Protein AF-A0AB35XZX8-F1 (afdb_monomer)

pLDDT: mean 81.74, std 12.82, range [45.34, 97.06]

InterPro domains:
  IPR011109 DNA-binding recombinase domain [PF07508] (4-38)
  IPR025827 Recombinase zinc beta ribbon domain [PF13408] (55-97)
  IPR038109 DNA-binding recombinase domain superfamily [G3DSA:3.90.1750.20] (1-66)

Secondary structure (DSSP, 8-state):
----SSPPP--GGG----TTSS--SS-HHHHHHHHHHHHHHTT-------SS--TTTTT-B-TTT-PBPEEEE-TTS--SSTTTTEEEE-HHHHHH-

Structure (mmCIF, N/CA/C/O backbone):
data_AF-A0AB35XZX8-F1
#
_entry.id   AF-A0AB35XZX8-F1
#
loop_
_atom_site.group_PDB
_atom_site.id
_atom_site.type_symbol
_atom_site.label_atom_id
_atom_site.label_alt_id
_atom_site.label_comp_id
_atom_site.label_asym_id
_atom_site.label_entity_id
_atom_site.label_seq_id
_atom_site.pdbx_PDB_ins_code
_atom_site.Cartn_x
_atom_site.Cartn_y
_atom_site.Cartn_z
_atom_site.occupancy
_atom_site.B_iso_or_equiv
_atom_site.auth_seq_id
_atom_site.auth_comp_id
_atom_site.auth_asym_id
_atom_site.auth_atom_id
_atom_site.pdbx_PDB_model_num
ATOM 1 N N . SER A 1 1 ? -28.075 0.033 39.045 1.00 45.34 1 SER A N 1
ATOM 2 C CA . SER A 1 1 ? -27.092 1.100 39.338 1.00 45.34 1 SER A CA 1
ATOM 3 C C . SER A 1 1 ? -25.965 1.047 38.309 1.00 45.34 1 SER A C 1
ATOM 5 O O . SER A 1 1 ? -25.102 0.184 38.408 1.00 45.34 1 SER A O 1
ATOM 7 N N . MET A 1 2 ? -25.981 1.910 37.283 1.00 58.31 2 MET A N 1
ATOM 8 C CA . MET A 1 2 ? -24.937 1.969 36.236 1.00 58.31 2 MET A CA 1
ATOM 9 C C . MET A 1 2 ? -23.715 2.793 36.677 1.00 58.31 2 MET A C 1
ATOM 11 O O . MET A 1 2 ? -23.247 3.674 35.965 1.00 58.31 2 MET A O 1
ATOM 15 N N . LYS A 1 3 ? -23.218 2.567 37.895 1.00 62.31 3 LYS A N 1
ATOM 16 C CA . LYS A 1 3 ? -22.048 3.283 38.425 1.00 62.31 3 LYS A CA 1
ATOM 17 C C . LYS A 1 3 ? -21.030 2.290 38.975 1.00 62.31 3 LYS A C 1
ATOM 19 O O . LYS A 1 3 ? -20.782 2.220 40.173 1.00 62.31 3 LYS A O 1
ATOM 24 N N . SER A 1 4 ? -20.430 1.510 38.079 1.00 63.94 4 SER A N 1
ATOM 25 C CA . SER A 1 4 ? -19.162 0.834 38.365 1.00 63.94 4 SER A CA 1
ATOM 26 C C . SER A 1 4 ? -18.038 1.866 38.242 1.00 63.94 4 SER A C 1
ATOM 28 O O . SER A 1 4 ? -17.739 2.313 37.140 1.00 63.94 4 SER A O 1
ATOM 30 N N . LYS A 1 5 ? -17.403 2.245 39.361 1.00 65.12 5 LYS A N 1
ATOM 31 C CA . LYS A 1 5 ? -16.257 3.183 39.398 1.00 65.12 5 LYS A CA 1
ATOM 32 C C . LYS A 1 5 ? -14.999 2.666 38.677 1.00 65.12 5 LYS A C 1
ATOM 34 O O . LYS A 1 5 ? -14.074 3.438 38.458 1.00 65.12 5 LYS A O 1
ATOM 39 N N . LYS A 1 6 ? -14.930 1.373 38.339 1.00 74.44 6 LYS A N 1
ATOM 40 C CA . LYS A 1 6 ? -13.759 0.745 37.709 1.00 74.44 6 LYS A CA 1
ATOM 41 C C . LYS A 1 6 ? -14.032 0.479 36.228 1.00 74.44 6 LYS A C 1
ATOM 43 O O . LYS A 1 6 ? -15.034 -0.156 35.892 1.00 74.44 6 LYS A O 1
ATOM 48 N N . ARG A 1 7 ? -13.132 0.952 35.357 1.00 72.94 7 ARG A N 1
ATOM 49 C CA . ARG A 1 7 ? -13.145 0.679 33.912 1.00 72.94 7 ARG A CA 1
ATOM 50 C C . ARG A 1 7 ? -12.813 -0.801 33.706 1.00 72.94 7 ARG A C 1
ATOM 52 O O . ARG A 1 7 ? -11.742 -1.246 34.110 1.00 72.94 7 ARG A O 1
ATOM 59 N N . ARG A 1 8 ? -13.747 -1.573 33.150 1.00 81.62 8 ARG A N 1
ATOM 60 C CA . ARG A 1 8 ? -13.529 -2.988 32.817 1.00 81.62 8 ARG A CA 1
ATOM 61 C C . ARG A 1 8 ? -12.843 -3.087 31.454 1.00 81.62 8 ARG A C 1
ATOM 63 O O . ARG A 1 8 ? -13.085 -2.249 30.586 1.00 81.62 8 ARG A O 1
ATOM 70 N N . TYR A 1 9 ? -11.970 -4.076 31.289 1.00 88.25 9 TYR A N 1
ATOM 71 C CA . TYR A 1 9 ? -11.408 -4.411 29.983 1.00 88.25 9 TYR A CA 1
ATOM 72 C C . TYR A 1 9 ? -12.524 -4.935 29.071 1.00 88.25 9 TYR A C 1
ATOM 74 O O . TYR A 1 9 ? -13.357 -5.714 29.528 1.00 88.25 9 TYR A O 1
ATOM 82 N N . ILE A 1 10 ? -12.530 -4.498 27.811 1.00 88.25 10 ILE A N 1
ATOM 83 C CA . ILE A 1 10 ? -13.468 -4.960 26.784 1.00 88.25 10 ILE A CA 1
ATOM 84 C C . ILE A 1 10 ? -12.666 -5.812 25.783 1.00 88.25 10 ILE A C 1
ATOM 86 O O . ILE A 1 10 ? -11.741 -5.267 25.146 1.00 88.25 10 ILE A O 1
ATOM 90 N N . PRO A 1 11 ? -12.971 -7.120 25.660 1.00 93.81 11 PRO A N 1
ATOM 91 C CA . PRO A 1 11 ? -12.406 -7.996 24.633 1.00 93.81 11 PRO A CA 1
ATOM 92 C C . PRO A 1 11 ? -12.557 -7.393 23.239 1.00 93.81 11 PRO A C 1
ATOM 94 O O . PRO A 1 11 ? -13.500 -6.651 22.988 1.00 93.81 11 PRO A O 1
ATOM 97 N N . PHE A 1 12 ? -11.628 -7.683 22.324 1.00 89.81 12 PHE A N 1
ATOM 98 C CA . PHE A 1 12 ? -11.629 -7.064 20.991 1.00 89.81 12 PHE A CA 1
ATOM 99 C C . PHE A 1 12 ? -12.946 -7.291 20.231 1.00 89.81 12 PHE A C 1
ATOM 101 O O . PHE A 1 12 ? -13.456 -6.360 19.619 1.00 89.81 12 PHE A O 1
ATOM 108 N N . GLU A 1 13 ? -13.509 -8.493 20.353 1.00 92.62 13 GLU A N 1
ATOM 109 C CA . GLU A 1 13 ? -14.785 -8.915 19.758 1.00 92.62 13 GLU A CA 1
ATOM 110 C C . GLU A 1 13 ? -15.989 -8.097 20.254 1.00 92.62 13 GLU A C 1
ATOM 112 O O . GLU A 1 13 ? -16.954 -7.912 19.520 1.00 92.62 13 GLU A O 1
ATOM 117 N N . GLU A 1 14 ? -15.919 -7.558 21.475 1.00 92.31 14 GLU A N 1
ATOM 118 C CA . GLU A 1 14 ? -16.983 -6.762 22.103 1.00 92.31 14 GLU A CA 1
ATOM 119 C C . GLU A 1 14 ? -16.788 -5.246 21.915 1.00 92.31 14 GLU A C 1
ATOM 121 O O . GLU A 1 14 ? -17.568 -4.436 22.423 1.00 92.31 14 GLU A O 1
ATOM 126 N N . ARG A 1 15 ? -15.730 -4.814 21.215 1.00 92.06 15 ARG A N 1
ATOM 127 C CA . ARG A 1 15 ? -15.479 -3.385 20.982 1.00 92.06 15 ARG A CA 1
ATOM 128 C C . ARG A 1 15 ? -16.401 -2.862 19.889 1.00 92.06 15 ARG A C 1
ATOM 130 O O . ARG A 1 15 ? -16.373 -3.335 18.759 1.00 92.06 15 ARG A O 1
ATOM 137 N N . ALA A 1 16 ? -17.137 -1.805 20.209 1.00 90.81 16 ALA A N 1
ATOM 138 C CA . ALA A 1 16 ? -17.921 -1.047 19.244 1.00 90.81 16 ALA A CA 1
ATOM 139 C C . ALA A 1 16 ? -17.269 0.313 18.962 1.00 90.81 16 ALA A C 1
ATOM 141 O O . ALA A 1 16 ? -16.740 0.964 19.867 1.00 90.81 16 ALA A O 1
ATOM 142 N N . ILE A 1 17 ? -17.339 0.755 17.707 1.00 90.19 17 ILE A N 1
ATOM 143 C CA . ILE A 1 17 ? -17.008 2.129 17.327 1.00 90.19 17 ILE A CA 1
ATOM 144 C C . ILE A 1 17 ? -18.277 2.959 17.505 1.00 90.19 17 ILE A C 1
ATOM 146 O O . ILE A 1 17 ? -19.264 2.745 16.805 1.00 90.19 17 ILE A O 1
ATOM 150 N N . VAL A 1 18 ? -18.252 3.893 18.455 1.00 91.06 18 VAL A N 1
ATOM 151 C CA . VAL A 1 18 ? -19.356 4.829 18.690 1.00 91.06 18 VAL A CA 1
ATOM 152 C C . VAL A 1 18 ? -19.001 6.160 18.023 1.00 91.06 18 VAL A C 1
ATOM 154 O O . VAL A 1 18 ? -18.006 6.771 18.417 1.00 91.06 18 VAL A O 1
ATOM 157 N N . PRO A 1 19 ? -19.753 6.612 17.004 1.00 88.62 19 PRO A N 1
ATOM 158 C CA . PRO A 1 19 ? -19.448 7.860 16.314 1.00 88.62 19 PRO A CA 1
ATOM 159 C C . PRO A 1 19 ? -19.766 9.085 17.187 1.00 88.62 19 PRO A C 1
ATOM 161 O O . PRO A 1 19 ? -20.626 9.033 18.064 1.00 88.62 19 PRO A O 1
ATOM 164 N N . ASN A 1 20 ? -19.101 10.209 16.900 1.00 90.38 20 ASN A N 1
ATOM 165 C CA . ASN A 1 20 ? -19.438 11.548 17.409 1.00 90.38 20 ASN A CA 1
ATOM 166 C C . ASN A 1 20 ? -19.422 11.721 18.944 1.00 90.38 20 ASN A C 1
ATOM 168 O O . ASN A 1 20 ? -20.187 12.511 19.490 1.00 90.38 20 ASN A O 1
ATOM 172 N N . THR A 1 21 ? -18.537 11.023 19.662 1.00 92.56 21 THR A N 1
ATOM 173 C CA . THR A 1 21 ? -18.403 11.172 21.129 1.00 92.56 21 THR A CA 1
ATOM 174 C C . THR A 1 21 ? -17.649 12.435 21.565 1.00 92.56 21 THR A C 1
ATOM 176 O O . THR A 1 21 ? -17.629 12.764 22.747 1.00 92.56 21 THR A O 1
ATOM 179 N N . HIS A 1 22 ? -16.990 13.112 20.627 1.00 92.81 22 HIS A N 1
ATOM 180 C CA . HIS A 1 22 ? -16.250 14.361 20.811 1.00 92.81 22 HIS A CA 1
ATOM 181 C C . HIS A 1 22 ? -16.207 15.130 19.484 1.00 92.81 22 HIS A C 1
ATOM 183 O O . HIS A 1 22 ? -16.435 14.536 18.424 1.00 92.81 22 HIS A O 1
ATOM 189 N N . GLU A 1 23 ? -15.851 16.413 19.534 1.00 94.19 23 GLU A N 1
ATOM 190 C CA . GLU A 1 23 ? -15.525 17.186 18.335 1.00 94.19 23 GLU A CA 1
ATOM 191 C C . GLU A 1 23 ? -14.399 16.502 17.544 1.00 94.19 23 GLU A C 1
ATOM 193 O O . GLU A 1 23 ? -13.416 16.015 18.109 1.00 94.19 23 GLU A O 1
ATOM 198 N N . ALA A 1 24 ? -14.573 16.408 16.227 1.00 93.44 24 ALA A N 1
ATOM 199 C CA . ALA A 1 24 ? -13.611 15.741 15.368 1.00 93.44 24 ALA A CA 1
ATOM 200 C C . ALA A 1 24 ? -12.338 16.590 15.227 1.00 93.44 24 ALA A C 1
ATOM 202 O O . ALA A 1 24 ? -12.400 17.753 14.843 1.00 93.44 24 ALA A O 1
ATOM 203 N N . ILE A 1 25 ? -11.170 15.984 15.469 1.00 95.62 25 ILE A N 1
ATOM 204 C CA . ILE A 1 25 ? -9.863 16.643 15.275 1.00 95.62 25 ILE A CA 1
ATOM 205 C C . ILE A 1 25 ? -9.634 16.974 13.791 1.00 95.62 25 ILE A C 1
ATOM 207 O O . ILE A 1 25 ? -8.997 17.967 13.447 1.00 95.62 25 ILE A O 1
ATOM 211 N N . ILE A 1 26 ? -10.124 16.108 12.902 1.00 96.12 26 ILE A N 1
ATOM 212 C CA . ILE A 1 26 ? -10.000 16.227 11.450 1.00 96.12 26 ILE A CA 1
ATOM 213 C C . ILE A 1 26 ? -11.376 15.928 10.840 1.00 96.12 26 ILE A C 1
ATOM 215 O O . ILE A 1 26 ? -12.042 15.006 11.315 1.00 96.12 26 ILE A O 1
ATOM 219 N N . PRO A 1 27 ? -11.793 16.644 9.781 1.00 95.75 27 PRO A N 1
ATOM 220 C CA . PRO A 1 27 ? -13.001 16.317 9.032 1.00 95.75 27 PRO A CA 1
ATOM 221 C C . PRO A 1 27 ? -13.031 14.861 8.545 1.00 95.75 27 PRO A C 1
ATOM 223 O O . PRO A 1 27 ? -12.011 14.304 8.121 1.00 95.75 27 PRO A O 1
ATOM 226 N N . GLN A 1 28 ? -14.214 14.251 8.605 1.00 92.81 28 GLN A N 1
ATOM 227 C CA . GLN A 1 28 ? -14.424 12.837 8.289 1.00 92.81 28 GLN A CA 1
ATOM 228 C C . GLN A 1 28 ? -14.045 12.501 6.836 1.00 92.81 28 GLN A C 1
ATOM 230 O O . GLN A 1 28 ? -13.360 11.512 6.585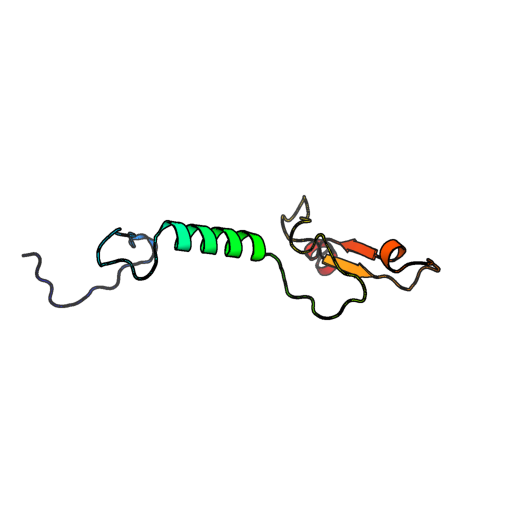 1.00 92.81 28 GLN A O 1
ATOM 235 N N . ASP A 1 29 ? -14.401 13.365 5.889 1.00 96.00 29 ASP A N 1
ATOM 236 C CA . ASP A 1 29 ? -14.062 13.247 4.467 1.00 96.00 29 ASP A CA 1
ATOM 237 C C . ASP A 1 29 ? -12.541 13.227 4.237 1.00 96.00 29 ASP A C 1
ATOM 239 O O . ASP A 1 29 ? -12.013 12.457 3.428 1.00 96.00 29 ASP A O 1
ATOM 243 N N . ARG A 1 30 ? -11.796 14.047 4.986 1.00 97.06 30 ARG A N 1
ATOM 244 C CA . ARG A 1 30 ? -10.334 14.085 4.916 1.00 97.06 30 ARG A CA 1
ATOM 245 C C . ARG A 1 30 ? -9.721 12.814 5.495 1.00 97.06 30 ARG A C 1
ATOM 247 O O . ARG A 1 30 ? -8.773 12.286 4.912 1.00 97.06 30 ARG A O 1
ATOM 254 N N . TRP A 1 31 ? -10.259 12.310 6.605 1.00 94.44 31 TRP A N 1
ATOM 255 C CA . TRP A 1 31 ? -9.834 11.037 7.187 1.00 94.44 31 TRP A CA 1
ATOM 256 C C . TRP A 1 31 ? -10.041 9.875 6.210 1.00 94.44 31 TRP A C 1
ATOM 258 O O . TRP A 1 31 ? -9.101 9.133 5.925 1.00 94.44 31 TRP A O 1
ATOM 268 N N . GLU A 1 32 ? -11.234 9.760 5.630 1.00 94.94 32 GLU A N 1
ATOM 269 C CA . GLU A 1 32 ? -11.582 8.716 4.660 1.00 94.94 32 GLU A CA 1
ATOM 270 C C . GLU A 1 32 ? -10.684 8.755 3.421 1.00 94.94 32 GLU A C 1
ATOM 272 O O . GLU A 1 32 ? -10.182 7.723 2.967 1.00 94.94 32 GLU A O 1
ATOM 277 N N . ASN A 1 33 ? -10.395 9.954 2.913 1.00 95.31 33 ASN A N 1
ATOM 278 C CA . ASN A 1 33 ? -9.466 10.131 1.803 1.00 95.31 33 ASN A CA 1
ATOM 279 C C . ASN A 1 33 ? -8.055 9.632 2.128 1.00 95.31 33 ASN A C 1
ATOM 281 O O . ASN A 1 33 ? -7.444 8.940 1.309 1.00 95.31 33 ASN A O 1
ATOM 285 N N . VAL A 1 34 ? -7.538 9.940 3.319 1.00 93.50 34 VAL A N 1
ATOM 286 C CA . VAL A 1 34 ? -6.226 9.444 3.756 1.00 93.50 34 VAL A CA 1
ATOM 287 C C . VAL A 1 34 ? -6.243 7.925 3.905 1.00 93.50 34 VAL A C 1
ATOM 289 O O . VAL A 1 34 ? -5.333 7.271 3.401 1.00 93.50 34 VAL A O 1
ATOM 292 N N . GLN A 1 35 ? -7.281 7.345 4.515 1.00 92.25 35 GLN A N 1
ATOM 293 C CA . GLN A 1 35 ? -7.407 5.889 4.649 1.00 92.25 35 GLN A CA 1
ATOM 294 C C . GLN A 1 35 ? -7.414 5.189 3.282 1.00 92.25 35 GLN A C 1
ATOM 296 O O . GLN A 1 35 ? -6.699 4.206 3.088 1.00 92.25 35 GLN A O 1
ATOM 301 N N . ARG A 1 36 ? -8.125 5.744 2.292 1.00 89.94 36 ARG A N 1
ATOM 302 C CA . ARG A 1 36 ? -8.123 5.244 0.907 1.00 89.94 36 ARG A CA 1
ATOM 303 C C . ARG A 1 36 ? -6.730 5.288 0.269 1.00 89.94 36 ARG A C 1
ATOM 305 O O . ARG A 1 36 ? -6.326 4.326 -0.383 1.00 89.94 36 ARG A O 1
ATOM 312 N N . ILE A 1 37 ? -5.986 6.380 0.460 1.00 86.50 37 ILE A N 1
ATOM 313 C CA . ILE A 1 37 ? -4.609 6.525 -0.046 1.00 86.50 37 ILE A CA 1
ATOM 314 C C . ILE A 1 37 ? -3.657 5.546 0.653 1.00 86.50 37 ILE A C 1
ATOM 316 O O . ILE A 1 37 ? -2.785 4.961 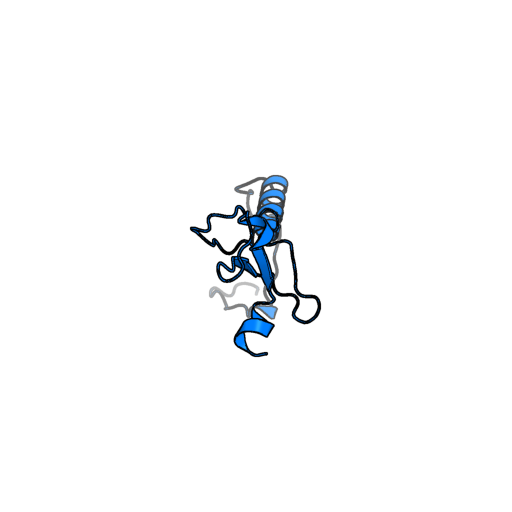0.014 1.00 86.50 37 ILE A O 1
ATOM 320 N N . LEU A 1 38 ? -3.800 5.359 1.964 1.00 83.62 38 LEU A N 1
ATOM 321 C CA . LEU A 1 38 ? -2.979 4.415 2.716 1.00 83.62 38 LEU A CA 1
ATOM 322 C C . LEU A 1 38 ? -3.247 2.986 2.260 1.00 83.62 38 LEU A C 1
ATOM 324 O O . LEU A 1 38 ? -2.300 2.255 1.978 1.00 83.62 38 LEU A O 1
ATOM 328 N N . TYR A 1 39 ? -4.513 2.602 2.108 1.00 79.88 39 TYR A N 1
ATOM 329 C CA . TYR A 1 39 ? -4.886 1.278 1.621 1.00 79.88 39 TYR A CA 1
ATOM 330 C C . TYR A 1 39 ? -4.332 1.003 0.217 1.00 79.88 39 TYR A C 1
ATOM 332 O O . TYR A 1 39 ? -3.747 -0.055 -0.013 1.00 79.88 39 TYR A O 1
ATOM 340 N N . SER A 1 40 ? -4.412 1.974 -0.701 1.00 73.44 40 SER A N 1
ATOM 341 C CA . SER A 1 40 ? -3.851 1.815 -2.050 1.00 73.44 40 SER A CA 1
ATOM 342 C C . SER A 1 40 ? -2.321 1.706 -2.055 1.00 73.44 40 SER A C 1
ATOM 344 O O . SER A 1 40 ? -1.752 1.002 -2.887 1.00 73.44 40 SER A O 1
ATOM 346 N N . ARG A 1 41 ? -1.640 2.346 -1.096 1.00 67.19 41 ARG A N 1
ATOM 347 C CA . ARG A 1 41 ? -0.173 2.321 -0.955 1.00 67.19 41 ARG A CA 1
ATOM 348 C C . ARG A 1 41 ? 0.365 1.170 -0.105 1.00 67.19 41 ARG A C 1
ATOM 350 O O . ARG A 1 41 ? 1.556 0.883 -0.191 1.00 67.19 41 ARG A O 1
ATOM 357 N N . SER A 1 42 ? -0.474 0.478 0.667 1.00 59.84 42 SER A N 1
ATOM 358 C CA . SER A 1 42 ? -0.065 -0.548 1.648 1.00 59.84 42 SER A CA 1
ATOM 359 C C . SER A 1 42 ? 0.598 -1.798 1.036 1.00 59.84 42 SER A C 1
ATOM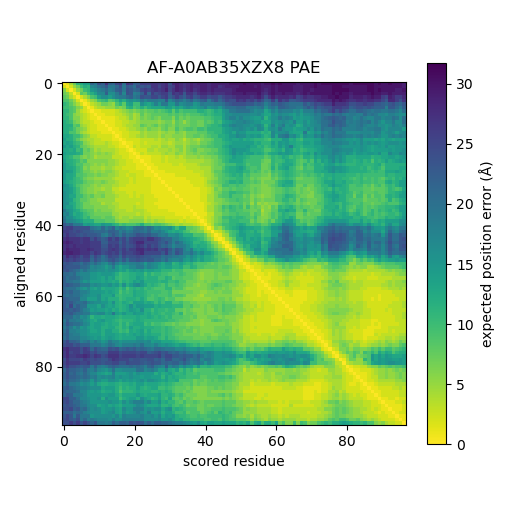 361 O O . SER A 1 42 ? 1.104 -2.647 1.762 1.00 59.84 42 SER A O 1
ATOM 363 N N . GLY A 1 43 ? 0.639 -1.922 -0.297 1.00 56.81 43 GLY A N 1
ATOM 364 C CA . GLY A 1 43 ? 1.409 -2.945 -1.021 1.00 56.81 43 GLY A CA 1
ATOM 365 C C . GLY A 1 43 ? 2.771 -2.481 -1.557 1.00 56.81 43 GLY A C 1
ATOM 366 O O . GLY A 1 43 ? 3.497 -3.285 -2.146 1.00 56.81 43 GLY A O 1
ATOM 367 N N . CYS A 1 44 ? 3.121 -1.202 -1.394 1.00 51.66 44 CYS A N 1
ATOM 368 C CA . CYS A 1 44 ? 4.372 -0.618 -1.864 1.00 51.66 44 CYS A CA 1
ATOM 369 C C . CYS A 1 44 ? 5.480 -0.899 -0.840 1.00 51.66 44 CYS A C 1
ATOM 371 O O . CYS A 1 44 ? 5.884 -0.029 -0.073 1.00 51.66 44 CYS A O 1
ATOM 373 N N . PHE A 1 45 ? 5.971 -2.142 -0.806 1.00 52.72 45 PHE A N 1
ATOM 374 C CA . PHE A 1 45 ? 7.249 -2.431 -0.159 1.00 52.72 45 PHE A CA 1
ATOM 375 C C . PHE A 1 45 ? 8.297 -1.532 -0.805 1.00 52.72 45 PHE A C 1
ATOM 377 O O . PHE A 1 45 ? 8.522 -1.618 -2.011 1.00 52.72 45 PHE A O 1
ATOM 384 N N . MET A 1 46 ? 8.895 -0.638 -0.022 1.00 48.25 46 MET A N 1
ATOM 385 C CA . MET A 1 46 ? 9.991 0.219 -0.450 1.00 48.25 46 MET A CA 1
ATOM 386 C C . MET A 1 46 ? 11.181 -0.662 -0.850 1.00 48.25 46 MET A C 1
ATOM 388 O O . MET A 1 46 ? 12.028 -0.994 -0.032 1.00 48.25 46 MET A O 1
ATOM 392 N N . CYS A 1 47 ? 11.219 -1.109 -2.107 1.00 49.19 47 CYS A N 1
ATOM 393 C CA . CYS A 1 47 ? 12.455 -1.542 -2.734 1.00 49.19 47 CYS A CA 1
ATOM 394 C C . CYS A 1 47 ? 13.199 -0.276 -3.155 1.00 49.19 47 CYS A C 1
ATOM 396 O O . CYS A 1 47 ? 12.977 0.277 -4.232 1.00 49.19 47 CYS A O 1
ATOM 398 N N . ASP A 1 48 ? 14.005 0.227 -2.231 1.00 53.28 48 ASP A N 1
ATOM 399 C CA . ASP A 1 48 ? 15.071 1.155 -2.555 1.00 53.28 48 ASP A CA 1
ATOM 400 C C . ASP A 1 48 ? 16.090 0.450 -3.464 1.00 53.28 48 ASP A C 1
ATOM 402 O O . ASP A 1 48 ? 16.466 -0.698 -3.213 1.00 53.28 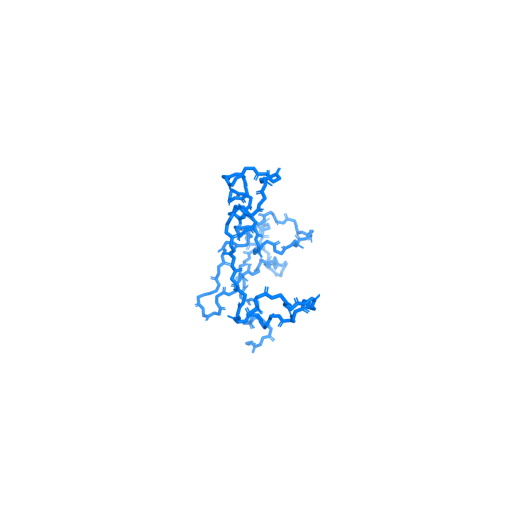48 ASP A O 1
ATOM 406 N N . LYS A 1 49 ? 16.555 1.186 -4.483 1.00 54.56 49 LYS A N 1
ATOM 407 C CA . LYS A 1 49 ? 17.729 0.912 -5.335 1.00 54.56 49 LYS A CA 1
ATOM 408 C C . LYS A 1 49 ? 17.590 -0.224 -6.358 1.00 54.56 49 LYS A C 1
ATOM 410 O O . LYS A 1 49 ? 18.289 -1.231 -6.281 1.00 54.56 49 LYS A O 1
ATOM 415 N N . THR A 1 50 ? 16.768 -0.023 -7.385 1.00 59.34 50 THR A N 1
ATOM 416 C CA . THR A 1 50 ? 16.937 -0.731 -8.667 1.00 59.34 50 THR A CA 1
ATOM 417 C C . THR A 1 50 ? 17.025 0.276 -9.807 1.00 59.34 50 THR A C 1
ATOM 419 O O . THR A 1 50 ? 16.267 1.239 -9.807 1.00 59.34 50 THR A O 1
ATOM 422 N N . ASP A 1 51 ? 17.887 0.029 -10.798 1.00 66.81 51 ASP A N 1
ATOM 423 C CA . ASP A 1 51 ? 18.025 0.859 -12.017 1.00 66.81 51 ASP A CA 1
ATOM 424 C C . ASP A 1 51 ? 16.750 0.895 -12.884 1.00 66.81 51 ASP A C 1
ATOM 426 O O . ASP A 1 51 ? 16.660 1.641 -13.856 1.00 66.81 51 ASP A O 1
ATOM 430 N N . TYR A 1 52 ? 15.759 0.071 -12.542 1.00 76.38 52 TYR A N 1
ATOM 431 C CA . TYR A 1 52 ? 14.446 0.048 -13.161 1.00 76.38 52 TYR A CA 1
ATOM 432 C C . TYR A 1 52 ? 13.403 0.689 -12.246 1.00 76.38 52 TYR A C 1
ATOM 434 O O . TYR A 1 52 ? 13.166 0.207 -11.132 1.00 76.38 52 TYR A O 1
ATOM 442 N N . ASP A 1 53 ? 12.747 1.733 -12.753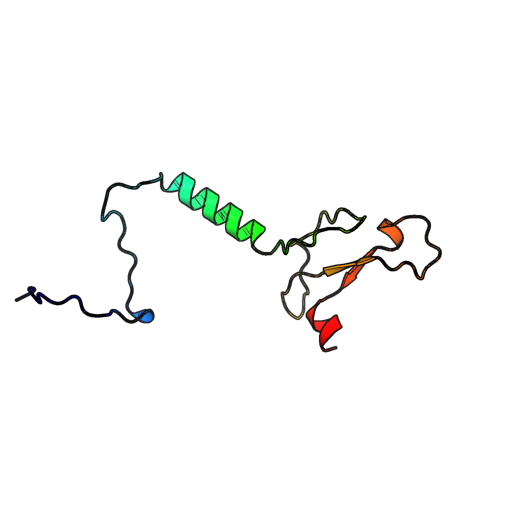 1.00 77.75 53 ASP A N 1
ATOM 443 C CA . ASP A 1 53 ? 11.558 2.301 -12.131 1.00 77.75 53 ASP A CA 1
ATOM 444 C C . ASP A 1 53 ? 10.342 1.404 -12.403 1.00 77.75 53 ASP A C 1
ATOM 446 O O . ASP A 1 53 ? 9.822 1.302 -13.518 1.00 77.75 53 ASP A O 1
ATOM 450 N N . ASN A 1 54 ? 9.912 0.692 -11.364 1.00 81.38 54 ASN A N 1
ATOM 451 C CA . ASN A 1 54 ? 8.802 -0.243 -11.444 1.00 81.38 54 ASN A CA 1
ATOM 452 C C . ASN A 1 54 ? 7.456 0.487 -11.328 1.00 81.38 54 ASN A C 1
ATOM 454 O O . ASN A 1 54 ? 6.885 0.588 -10.239 1.00 81.38 54 ASN A O 1
ATOM 458 N N . ILE A 1 55 ? 6.898 0.891 -12.471 1.00 84.44 55 ILE A N 1
ATOM 459 C CA . ILE A 1 55 ? 5.571 1.531 -12.557 1.00 84.44 55 ILE A CA 1
ATOM 460 C C . ILE A 1 55 ? 4.414 0.641 -12.063 1.00 84.44 55 ILE A C 1
ATOM 462 O O . ILE A 1 55 ? 3.328 1.136 -11.774 1.00 84.44 55 ILE A O 1
ATOM 466 N N . PHE A 1 56 ? 4.631 -0.671 -11.937 1.00 84.12 56 PHE A N 1
ATOM 467 C CA . PHE A 1 56 ? 3.629 -1.640 -11.490 1.00 84.12 56 PHE A CA 1
ATOM 468 C C . PHE A 1 56 ? 3.814 -2.080 -10.026 1.00 84.12 56 PHE A C 1
ATOM 470 O O . PHE A 1 56 ? 3.201 -3.053 -9.567 1.00 84.12 56 PHE A O 1
ATOM 477 N N . LYS A 1 57 ? 4.659 -1.376 -9.265 1.00 79.00 57 LYS A N 1
ATOM 478 C CA . LYS A 1 57 ? 4.942 -1.658 -7.853 1.00 79.00 57 LYS A CA 1
ATOM 479 C C . LYS A 1 57 ? 3.659 -1.643 -7.020 1.00 79.00 57 LYS A C 1
ATOM 481 O O . LYS A 1 57 ? 2.938 -0.654 -6.975 1.00 79.00 57 LYS A O 1
ATOM 486 N N . GLY A 1 58 ? 3.374 -2.753 -6.338 1.00 77.38 58 GLY A N 1
ATOM 487 C CA . GLY A 1 58 ? 2.163 -2.891 -5.518 1.00 77.38 58 GLY A CA 1
ATOM 488 C C . GLY A 1 58 ? 0.887 -3.244 -6.295 1.00 77.38 58 GLY A C 1
ATOM 489 O O . GLY A 1 58 ? -0.105 -3.595 -5.657 1.00 77.38 58 GLY A O 1
ATOM 490 N N . ILE A 1 59 ? 0.917 -3.202 -7.633 1.00 84.31 59 ILE A N 1
ATOM 491 C CA . ILE A 1 59 ? -0.256 -3.398 -8.499 1.00 84.31 59 ILE A CA 1
ATOM 492 C C . ILE A 1 59 ? -0.364 -4.853 -8.957 1.00 84.31 59 ILE A C 1
ATOM 494 O O . ILE A 1 59 ? -1.411 -5.477 -8.800 1.00 84.31 59 ILE A O 1
ATOM 498 N N . VAL A 1 60 ? 0.718 -5.417 -9.501 1.00 87.94 60 VAL A N 1
ATOM 499 C CA . VAL A 1 60 ? 0.697 -6.779 -10.056 1.00 87.94 60 VAL A CA 1
ATOM 500 C C . VAL A 1 60 ? 0.637 -7.806 -8.923 1.00 87.94 60 VAL A C 1
ATOM 502 O O . VAL A 1 60 ? 1.460 -7.792 -8.003 1.00 87.94 60 VAL A O 1
ATOM 505 N N . ARG A 1 61 ? -0.338 -8.716 -8.992 1.00 88.81 61 ARG A N 1
ATOM 506 C CA . ARG A 1 61 ? -0.645 -9.730 -7.972 1.00 88.81 61 ARG A CA 1
ATOM 507 C C . ARG A 1 61 ? -0.552 -11.129 -8.578 1.00 88.81 61 ARG A C 1
ATOM 509 O O . ARG A 1 61 ? -0.952 -11.338 -9.716 1.00 88.81 61 ARG A O 1
ATOM 516 N N . CYS A 1 62 ? -0.036 -12.087 -7.814 1.00 91.75 62 CYS A N 1
ATOM 517 C CA . CYS A 1 62 ? -0.059 -13.496 -8.202 1.00 91.75 62 CYS A CA 1
ATOM 518 C C . CYS A 1 62 ? -1.494 -14.035 -8.126 1.00 91.75 62 CYS A C 1
ATOM 520 O O . CYS A 1 62 ? -2.151 -13.850 -7.101 1.00 91.75 62 CYS A O 1
ATOM 522 N N . ALA A 1 63 ? -1.947 -14.714 -9.183 1.00 93.50 63 ALA A N 1
ATOM 523 C CA . ALA A 1 63 ? -3.285 -15.300 -9.251 1.00 93.50 63 ALA A CA 1
ATOM 524 C C . ALA A 1 63 ? -3.500 -16.404 -8.201 1.00 93.50 63 ALA A C 1
ATOM 526 O O . ALA A 1 63 ? -4.577 -16.484 -7.621 1.00 93.50 63 ALA A O 1
ATOM 527 N N . ASP A 1 64 ? -2.464 -17.191 -7.898 1.00 92.94 64 ASP A N 1
ATOM 528 C CA . ASP A 1 64 ? -2.587 -18.335 -6.987 1.00 92.94 64 ASP A CA 1
ATOM 529 C C . ASP A 1 64 ? -2.533 -17.920 -5.512 1.00 92.94 64 ASP A C 1
ATOM 531 O O . ASP A 1 64 ? -3.313 -18.393 -4.692 1.00 92.94 64 ASP A O 1
ATOM 535 N N . CYS A 1 65 ? -1.598 -17.032 -5.143 1.00 90.31 65 CYS A N 1
ATOM 536 C CA . CYS A 1 65 ? -1.347 -16.703 -3.734 1.00 90.31 65 CYS A CA 1
ATOM 537 C C . CYS A 1 65 ? -1.777 -15.286 -3.316 1.00 90.31 65 CYS A C 1
ATOM 539 O O . CYS A 1 65 ? -1.555 -14.906 -2.165 1.00 90.31 65 CYS A O 1
ATOM 541 N N . GLY A 1 66 ? -2.285 -14.454 -4.234 1.00 87.88 66 GLY A N 1
ATOM 542 C CA . GLY A 1 66 ? -2.792 -13.097 -3.959 1.00 87.88 66 GLY A CA 1
ATOM 543 C C . GLY A 1 66 ? -1.752 -12.062 -3.492 1.00 87.88 66 GLY A C 1
ATOM 544 O O . GLY A 1 66 ? -2.082 -10.900 -3.224 1.00 87.88 66 GLY A O 1
ATOM 545 N N . ARG A 1 67 ? -0.476 -12.448 -3.381 1.00 86.31 67 ARG A N 1
ATOM 546 C CA . ARG A 1 67 ? 0.614 -11.553 -2.962 1.00 86.31 67 ARG A CA 1
ATOM 547 C C . ARG A 1 67 ? 1.105 -10.717 -4.136 1.00 86.31 67 ARG A C 1
ATOM 549 O O . ARG A 1 67 ? 1.066 -11.157 -5.285 1.00 86.31 67 ARG A O 1
ATOM 556 N N . THR A 1 68 ? 1.601 -9.522 -3.834 1.00 85.69 68 THR A N 1
ATOM 557 C CA . THR A 1 68 ? 2.247 -8.645 -4.816 1.00 85.69 68 THR A CA 1
ATOM 558 C C . THR A 1 68 ? 3.448 -9.350 -5.451 1.00 85.69 68 THR A C 1
ATOM 560 O O . THR A 1 68 ? 4.270 -9.948 -4.748 1.00 85.69 68 THR A O 1
ATOM 563 N N . MET A 1 69 ? 3.547 -9.291 -6.779 1.00 88.50 69 MET A N 1
ATOM 564 C CA . MET A 1 69 ? 4.690 -9.820 -7.520 1.00 88.50 69 MET A CA 1
ATOM 565 C C . MET A 1 69 ? 5.900 -8.893 -7.385 1.00 88.50 69 MET A C 1
ATOM 567 O O . MET A 1 69 ? 5.768 -7.672 -7.310 1.00 88.50 69 MET A O 1
ATOM 571 N N . LEU A 1 70 ? 7.093 -9.485 -7.356 1.00 85.88 70 LEU A N 1
ATOM 572 C CA . LEU A 1 70 ? 8.355 -8.760 -7.257 1.00 85.88 70 LEU A CA 1
ATOM 573 C C . LEU A 1 70 ? 8.986 -8.610 -8.635 1.00 85.88 70 LEU A C 1
ATOM 575 O O . LEU A 1 70 ? 8.982 -9.550 -9.432 1.00 85.88 70 LEU A O 1
ATOM 579 N N . VAL A 1 71 ? 9.582 -7.447 -8.874 1.00 87.25 71 VAL A N 1
ATOM 580 C CA . VAL A 1 71 ? 10.419 -7.218 -10.048 1.00 87.25 71 VAL A CA 1
ATOM 581 C C . VAL A 1 71 ? 11.803 -7.814 -9.833 1.00 87.25 71 VAL A C 1
ATOM 583 O O . VAL A 1 71 ? 12.379 -7.714 -8.749 1.00 87.25 71 VAL A O 1
ATOM 586 N N . LYS A 1 72 ? 12.341 -8.428 -10.885 1.00 84.62 72 LYS A N 1
ATOM 587 C CA . LYS A 1 72 ? 13.717 -8.903 -10.952 1.00 84.62 72 LYS A CA 1
ATOM 588 C C . LYS A 1 72 ? 14.344 -8.468 -12.271 1.00 84.62 72 LYS A C 1
ATOM 590 O O . LYS A 1 72 ? 13.712 -8.593 -13.314 1.00 84.62 72 LYS A O 1
ATOM 595 N N . VAL A 1 73 ? 15.592 -8.016 -12.202 1.00 83.88 73 VAL A N 1
ATOM 596 C CA . VAL A 1 73 ? 16.447 -7.761 -13.366 1.00 83.88 73 VAL A CA 1
ATOM 597 C C . VAL A 1 73 ? 17.447 -8.912 -13.472 1.00 83.88 73 VAL A C 1
ATOM 599 O O . VAL A 1 73 ? 18.078 -9.282 -12.480 1.00 83.88 73 VAL A O 1
ATOM 602 N N . GLU A 1 74 ? 17.566 -9.530 -14.645 1.00 83.00 74 GLU A N 1
ATOM 603 C CA . GLU A 1 74 ? 18.510 -10.623 -14.891 1.00 83.00 74 GLU A CA 1
ATOM 604 C C . GLU A 1 74 ? 19.557 -10.241 -15.941 1.00 83.00 74 GLU A C 1
ATOM 606 O O . GLU A 1 74 ? 19.308 -10.249 -17.144 1.00 83.00 74 GLU A O 1
ATOM 611 N N . HIS A 1 75 ? 20.782 -10.008 -15.471 1.00 78.00 75 HIS A N 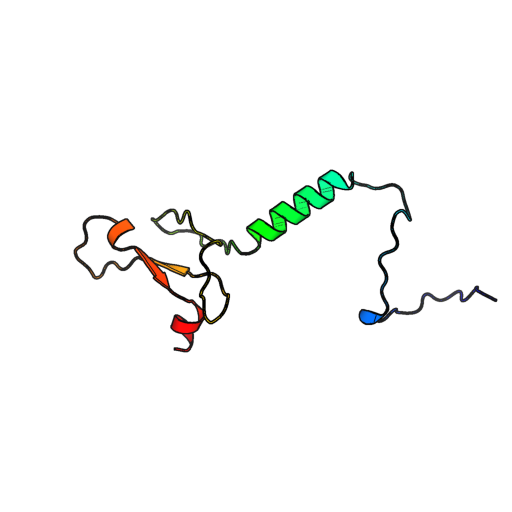1
ATOM 612 C CA . HIS A 1 75 ? 21.922 -9.610 -16.305 1.00 78.00 75 HIS A CA 1
ATOM 613 C C . HIS A 1 75 ? 22.603 -10.775 -17.047 1.00 78.00 75 HIS A C 1
ATOM 615 O O . HIS A 1 75 ? 23.628 -10.590 -17.695 1.00 78.00 75 HIS A O 1
ATOM 621 N N . ARG A 1 76 ? 22.065 -12.000 -16.952 1.00 75.06 76 ARG A N 1
ATOM 622 C CA . ARG A 1 76 ? 22.652 -13.190 -17.598 1.00 75.06 76 ARG A CA 1
ATOM 623 C C . ARG A 1 76 ? 22.378 -13.260 -19.101 1.00 75.06 76 ARG A C 1
ATOM 625 O O . ARG A 1 76 ? 23.049 -14.006 -19.808 1.00 75.06 76 ARG A O 1
ATOM 632 N N . ARG A 1 77 ? 21.388 -12.516 -19.600 1.00 67.19 77 ARG A N 1
ATOM 633 C CA . ARG A 1 77 ? 21.040 -12.478 -21.026 1.00 67.19 77 ARG A CA 1
ATOM 634 C C . ARG A 1 77 ? 21.749 -11.290 -21.674 1.00 67.19 77 ARG A C 1
ATOM 636 O O . ARG A 1 77 ? 21.662 -10.184 -21.152 1.00 67.19 77 ARG A O 1
ATOM 643 N N . LYS A 1 78 ? 22.387 -11.492 -22.836 1.00 68.56 78 LYS A N 1
ATOM 644 C CA . LYS A 1 78 ? 22.837 -10.390 -23.710 1.00 68.56 78 LYS A CA 1
ATOM 645 C C . LYS A 1 78 ? 21.605 -9.691 -24.295 1.00 68.56 78 LYS A C 1
ATOM 647 O O . LYS A 1 78 ? 21.185 -9.983 -25.408 1.00 68.56 78 LYS A O 1
ATOM 652 N N . ARG A 1 79 ? 20.966 -8.848 -23.490 1.00 74.50 79 ARG A N 1
ATOM 653 C CA . ARG A 1 79 ? 19.830 -8.007 -23.870 1.00 74.50 79 ARG A CA 1
ATOM 654 C C . ARG A 1 79 ? 20.234 -6.552 -23.712 1.00 74.50 79 ARG A C 1
ATOM 656 O O . ARG A 1 79 ? 20.951 -6.221 -22.770 1.00 74.50 79 ARG A O 1
ATOM 663 N N . ASN A 1 80 ? 19.773 -5.723 -24.640 1.00 76.69 80 ASN A N 1
ATOM 664 C CA . ASN A 1 80 ? 20.295 -4.373 -24.827 1.00 76.69 80 ASN A CA 1
ATOM 665 C C . ASN A 1 80 ? 19.762 -3.375 -23.791 1.00 76.69 80 ASN A C 1
ATOM 667 O O . ASN A 1 80 ? 20.459 -2.415 -23.483 1.00 76.69 80 ASN A O 1
ATOM 671 N N . SER A 1 81 ? 18.562 -3.597 -23.236 1.00 84.25 81 SER A N 1
ATOM 672 C CA . SER A 1 81 ? 17.949 -2.694 -22.256 1.00 84.25 81 SER A CA 1
ATOM 673 C C . SER A 1 81 ? 17.627 -3.379 -20.923 1.00 84.25 81 SER A C 1
ATOM 675 O O . SER A 1 81 ? 17.381 -4.586 -20.860 1.00 84.25 81 SER A O 1
ATOM 677 N N . VAL A 1 82 ? 17.589 -2.588 -19.843 1.00 83.06 82 VAL A N 1
ATOM 678 C CA . VAL A 1 82 ? 17.170 -3.046 -18.505 1.00 83.06 82 VAL A CA 1
ATOM 679 C C . VAL A 1 82 ? 15.729 -3.566 -18.535 1.00 83.06 82 VAL A C 1
ATOM 681 O O . VAL A 1 82 ? 15.430 -4.564 -17.882 1.00 83.06 82 VAL A O 1
ATOM 684 N N . LEU A 1 83 ? 14.856 -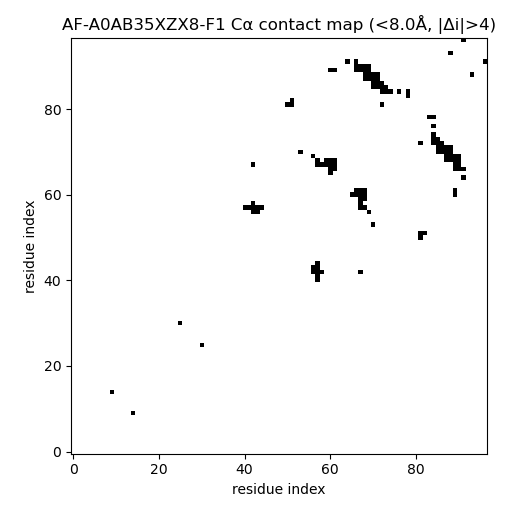2.956 -19.347 1.00 83.06 83 LEU A N 1
ATOM 685 C CA . LEU A 1 83 ? 13.473 -3.402 -19.556 1.00 83.06 83 LEU A CA 1
ATOM 686 C C . LEU A 1 83 ? 13.422 -4.835 -20.075 1.00 83.06 83 LEU A C 1
ATOM 688 O O . LEU A 1 83 ? 12.724 -5.674 -19.513 1.00 83.06 83 LEU A O 1
ATOM 692 N N . ASP A 1 84 ? 14.233 -5.140 -21.086 1.00 84.50 84 ASP A N 1
ATOM 693 C CA . ASP A 1 84 ? 14.293 -6.482 -21.656 1.00 84.50 84 ASP A CA 1
ATOM 694 C C . ASP A 1 84 ? 14.853 -7.497 -20.652 1.00 84.50 84 ASP A C 1
ATOM 696 O O . ASP A 1 84 ? 14.588 -8.689 -20.756 1.00 84.50 84 ASP A O 1
ATOM 700 N N . GLN A 1 85 ? 15.638 -7.069 -19.668 1.00 85.25 85 GLN A N 1
ATOM 701 C CA . GLN A 1 85 ? 16.163 -7.934 -18.607 1.00 85.25 85 GLN A CA 1
ATOM 702 C C . GLN A 1 85 ? 15.201 -8.071 -17.418 1.00 85.25 85 GLN A C 1
ATOM 704 O O . GLN A 1 85 ? 15.471 -8.854 -16.504 1.00 85.25 85 GLN A O 1
ATOM 709 N N . THR A 1 86 ? 14.092 -7.332 -17.423 1.00 87.38 86 THR A N 1
ATOM 710 C CA . THR A 1 86 ? 13.177 -7.212 -16.293 1.00 87.38 86 THR A CA 1
ATOM 711 C C . THR A 1 86 ? 11.965 -8.128 -16.433 1.00 87.38 86 THR A C 1
ATOM 713 O O . THR A 1 86 ? 11.344 -8.215 -17.489 1.00 87.38 86 THR A O 1
ATOM 716 N N . PHE A 1 87 ? 11.593 -8.809 -15.349 1.00 88.50 87 PHE A N 1
ATOM 717 C CA . PHE A 1 87 ? 10.376 -9.618 -15.285 1.00 88.50 87 PHE A CA 1
ATOM 718 C C . PHE A 1 87 ? 9.766 -9.644 -13.880 1.00 88.50 87 PHE A C 1
ATOM 720 O O . PHE A 1 87 ? 10.426 -9.339 -12.883 1.00 88.50 87 PHE A O 1
ATOM 727 N N . TYR A 1 88 ? 8.494 -10.041 -13.805 1.00 90.00 88 TYR A N 1
ATOM 728 C CA . TYR A 1 88 ? 7.750 -10.202 -12.556 1.00 90.00 88 TYR A CA 1
ATOM 729 C C . TYR A 1 88 ? 7.773 -11.659 -12.109 1.00 90.00 88 TYR A C 1
ATOM 731 O O . TYR A 1 88 ? 7.490 -12.566 -12.889 1.00 90.00 88 TYR A O 1
ATOM 739 N N . CYS A 1 89 ? 8.062 -11.892 -10.833 1.00 90.62 89 CYS A N 1
ATOM 740 C CA . CYS A 1 89 ? 8.008 -13.218 -10.229 1.00 90.62 89 CYS A CA 1
ATOM 741 C C . CYS A 1 89 ? 7.181 -13.210 -8.941 1.00 90.62 89 CYS A C 1
ATOM 743 O O . CYS A 1 89 ? 7.214 -12.265 -8.148 1.00 90.62 89 CYS A O 1
ATOM 745 N N . CYS A 1 90 ? 6.425 -14.287 -8.722 1.00 91.88 90 CYS A N 1
ATOM 746 C CA . CYS A 1 90 ? 5.720 -14.492 -7.465 1.00 91.88 90 CYS A CA 1
ATOM 747 C C . CYS A 1 90 ? 6.737 -14.750 -6.342 1.00 91.88 90 CYS A C 1
ATOM 749 O O . CYS A 1 90 ? 7.584 -15.638 -6.445 1.00 91.88 90 CYS A O 1
ATOM 751 N N . SER A 1 91 ? 6.649 -13.979 -5.255 1.00 84.88 91 SER A N 1
ATOM 752 C CA . SER A 1 91 ? 7.557 -14.097 -4.106 1.00 84.88 91 SER A CA 1
ATOM 753 C C . SER A 1 91 ? 7.426 -15.438 -3.382 1.00 84.88 91 SER A C 1
ATOM 755 O O . SER A 1 91 ? 8.431 -15.996 -2.947 1.00 84.88 91 SER A O 1
ATOM 757 N N . THR A 1 92 ? 6.203 -15.965 -3.280 1.00 88.44 92 THR A N 1
ATOM 758 C CA . THR A 1 92 ? 5.921 -17.275 -2.679 1.00 88.44 92 THR A CA 1
ATOM 759 C C . THR A 1 92 ? 6.503 -18.393 -3.529 1.00 88.44 92 THR A C 1
ATOM 761 O O . THR A 1 92 ? 7.269 -19.195 -3.006 1.00 88.44 92 THR A O 1
ATOM 764 N N . TYR A 1 93 ? 6.213 -18.391 -4.834 1.00 88.06 93 TYR A N 1
ATOM 765 C CA . TYR A 1 93 ? 6.754 -19.377 -5.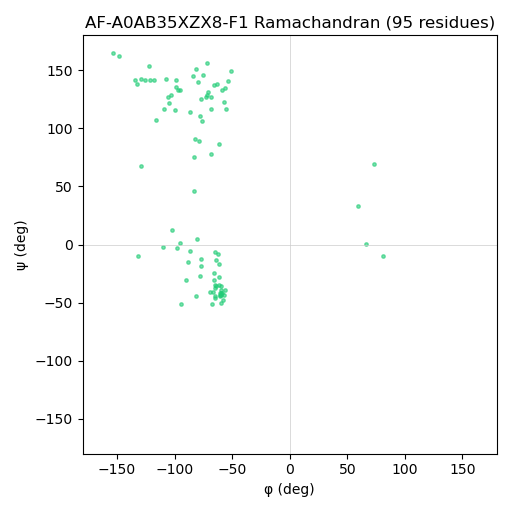769 1.00 88.06 93 TYR A CA 1
ATOM 766 C C . TYR A 1 93 ? 8.285 -19.370 -5.751 1.00 88.06 93 TYR A C 1
ATOM 768 O O . TYR A 1 93 ? 8.912 -20.405 -5.626 1.00 88.06 93 TYR A O 1
ATOM 776 N N . ARG A 1 94 ? 8.914 -18.190 -5.747 1.00 84.06 94 ARG A N 1
ATOM 777 C CA . ARG A 1 94 ? 10.379 -18.085 -5.673 1.00 84.06 94 ARG A CA 1
ATOM 778 C C . ARG A 1 94 ? 10.978 -18.688 -4.398 1.00 84.06 94 ARG A C 1
ATOM 780 O O . ARG A 1 94 ? 12.126 -19.113 -4.415 1.00 84.06 94 ARG A O 1
ATOM 787 N N . LYS A 1 95 ? 10.277 -18.582 -3.268 1.00 84.88 95 LYS A N 1
ATOM 788 C CA . LYS A 1 95 ? 10.819 -18.970 -1.958 1.00 84.88 95 LYS A CA 1
ATOM 789 C C . LYS A 1 95 ? 10.533 -20.431 -1.611 1.00 84.88 95 LYS A C 1
ATOM 791 O O . LYS A 1 95 ? 11.311 -21.013 -0.865 1.00 84.88 95 LYS A O 1
ATOM 796 N N . TYR A 1 96 ? 9.419 -20.971 -2.093 1.00 87.25 96 TYR A N 1
ATOM 797 C CA . TYR A 1 96 ? 8.894 -22.267 -1.657 1.00 87.25 96 TYR A CA 1
ATOM 798 C C . TYR A 1 96 ? 8.508 -23.210 -2.802 1.00 87.25 96 TYR A C 1
ATOM 800 O O . TYR A 1 96 ? 8.164 -24.353 -2.517 1.00 87.25 96 TYR A O 1
ATOM 808 N N . GLY A 1 97 ? 8.480 -22.723 -4.044 1.00 77.88 97 GLY A N 1
ATOM 809 C CA . GLY A 1 97 ? 8.215 -23.525 -5.239 1.00 77.88 97 GLY A CA 1
ATOM 810 C C . GLY A 1 97 ? 9.486 -23.976 -5.938 1.00 77.88 97 GLY A C 1
ATOM 811 O O . GLY A 1 97 ? 10.593 -23.647 -5.451 1.00 77.88 97 GLY A O 1
#

Sequence (97 aa):
SMKSKKRRYIPFEERAIVPNTHEAIIPQDRWENVQRILYSRSGCFMCDKTDYDNIFKGIVRCADCGRTMLVKVEHRRKRNSVLDQTFYCCSTYRKYG

Radius of gyration: 23.13 Å; Cα contacts (8 Å, |Δi|>4): 64; chains: 1; bounding box: 50×41×64 Å

Mean predicted aligned error: 11.13 Å

Solvent-accessible surface area (backbone atoms only — not com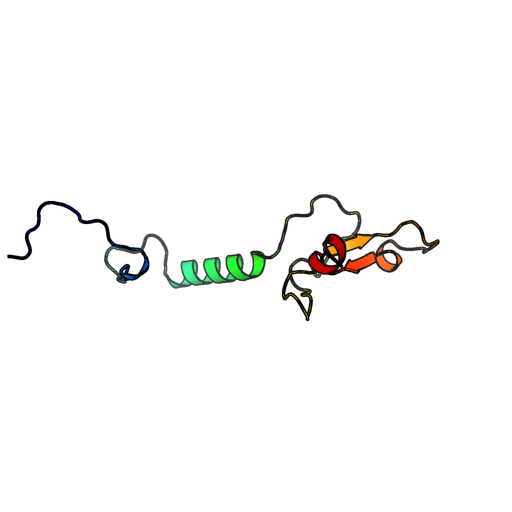parable to full-atom values): 6617 Å² total; per-residue (Å²): 134,99,72,73,92,66,89,74,89,73,57,77,91,71,63,77,90,74,81,83,87,60,86,72,93,60,61,66,69,60,51,52,51,50,50,54,53,48,63,72,47,73,51,54,73,84,76,78,87,60,101,64,85,64,89,56,66,47,66,48,57,32,89,89,76,68,45,57,40,40,82,46,75,47,86,89,54,102,55,96,46,71,70,77,29,44,48,77,42,45,59,63,51,72,74,75,99

Foldseek 3Di:
DPDDVDDDDDPPVRDDDDPDPDPDPDDPVVVVVVVVVCVQCVQQPPPPDDPDDDPCRSPDADPPPRHHWDKDFAPPDPDDDSVVRIDTDDPCVVVPD

Organism: NCBI:txid3030638